Protein AF-A0A2D4J1M8-F1 (afdb_monomer)

Structure (mmCIF, N/CA/C/O backbone):
data_AF-A0A2D4J1M8-F1
#
_entry.id   AF-A0A2D4J1M8-F1
#
loop_
_atom_site.group_PDB
_atom_site.id
_atom_site.type_symbol
_atom_site.label_atom_id
_atom_site.label_alt_id
_atom_site.label_comp_id
_atom_site.label_asym_id
_atom_site.label_entity_id
_atom_site.label_seq_id
_atom_site.pdbx_PDB_ins_code
_atom_site.Cartn_x
_atom_site.Cartn_y
_atom_site.Cartn_z
_atom_site.occupancy
_atom_site.B_iso_or_equiv
_atom_site.auth_seq_id
_atom_site.auth_comp_id
_atom_site.auth_asym_id
_atom_site.auth_atom_id
_atom_site.pdbx_PDB_model_num
ATOM 1 N N . GLY A 1 1 ? 3.466 48.819 -13.605 1.00 34.47 1 GLY A N 1
ATOM 2 C CA . GLY A 1 1 ? 2.542 48.095 -14.494 1.00 34.47 1 GLY A CA 1
ATOM 3 C C . GLY A 1 1 ? 2.835 46.611 -14.423 1.00 34.47 1 GLY A C 1
ATOM 4 O O . GLY A 1 1 ? 3.969 46.260 -14.691 1.00 34.47 1 GLY A O 1
ATOM 5 N N . LYS A 1 2 ? 1.827 45.821 -14.007 1.00 29.53 2 LYS A N 1
ATOM 6 C CA . LYS A 1 2 ? 1.546 44.382 -14.266 1.00 29.53 2 LYS A CA 1
ATOM 7 C C . LYS A 1 2 ? 2.768 43.434 -14.252 1.00 29.53 2 LYS A C 1
ATOM 9 O O . LYS A 1 2 ? 3.509 43.402 -15.216 1.00 29.53 2 LYS A O 1
ATOM 14 N N . SER A 1 3 ? 3.099 42.701 -13.181 1.00 32.59 3 SER A N 1
ATOM 15 C CA . SER A 1 3 ? 2.420 41.513 -12.610 1.00 32.59 3 SER A CA 1
ATOM 16 C C . SER A 1 3 ? 1.775 40.600 -13.662 1.00 32.59 3 SER A C 1
ATOM 18 O O . SER A 1 3 ? 0.668 40.877 -14.123 1.00 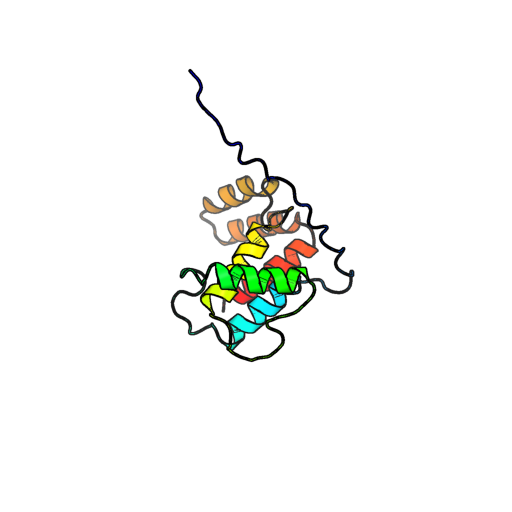32.59 3 SER A O 1
ATOM 20 N N . GLN A 1 4 ? 2.464 39.513 -14.026 1.00 37.06 4 GLN A N 1
ATOM 21 C CA . GLN A 1 4 ? 1.886 38.377 -14.746 1.00 37.06 4 GLN A CA 1
ATOM 22 C C . GLN A 1 4 ? 1.989 37.128 -13.871 1.00 37.06 4 GLN A C 1
ATOM 24 O O . GLN A 1 4 ? 3.067 36.620 -13.581 1.00 37.06 4 GLN A O 1
ATOM 29 N N . ARG A 1 5 ? 0.807 36.700 -13.424 1.00 35.41 5 ARG A N 1
ATOM 30 C CA . ARG A 1 5 ? 0.499 35.371 -12.911 1.00 35.41 5 ARG A CA 1
ATOM 31 C C . ARG A 1 5 ? 0.541 34.400 -14.087 1.00 35.41 5 ARG A C 1
ATOM 33 O O . ARG A 1 5 ? -0.064 34.683 -15.118 1.00 35.41 5 ARG A O 1
ATOM 40 N N . THR A 1 6 ? 1.171 33.252 -13.907 1.00 34.47 6 THR A N 1
ATOM 41 C CA . THR A 1 6 ? 0.879 32.059 -14.705 1.00 34.47 6 THR A CA 1
ATOM 42 C C . THR A 1 6 ? 0.251 31.039 -13.771 1.00 34.47 6 THR A C 1
ATOM 44 O O . THR A 1 6 ? 0.919 30.474 -12.907 1.00 34.47 6 THR A O 1
ATOM 47 N N . ASP A 1 7 ? -1.066 30.900 -13.916 1.00 27.80 7 ASP A N 1
ATOM 48 C CA . ASP A 1 7 ? -1.924 29.924 -13.253 1.00 27.80 7 ASP A CA 1
ATOM 49 C C . ASP A 1 7 ? -1.462 28.495 -13.560 1.00 27.80 7 ASP A C 1
ATOM 51 O O . ASP A 1 7 ? -1.466 28.057 -14.711 1.00 27.80 7 ASP A O 1
ATOM 55 N N . CYS A 1 8 ? -1.116 27.739 -12.518 1.00 30.27 8 CYS A N 1
ATOM 56 C CA . CYS A 1 8 ? -0.999 26.288 -12.594 1.00 30.27 8 CYS A CA 1
ATOM 57 C C . CYS A 1 8 ? -2.394 25.687 -12.372 1.00 30.27 8 CYS A C 1
ATOM 59 O O . CYS A 1 8 ? -2.761 25.299 -11.266 1.00 30.27 8 CYS A O 1
ATOM 61 N N . SER A 1 9 ? -3.199 25.673 -13.433 1.00 35.75 9 SER A N 1
ATOM 62 C CA . SER A 1 9 ? -4.500 25.004 -13.478 1.00 35.75 9 SER A CA 1
ATOM 63 C C . SER A 1 9 ? -4.395 23.774 -14.373 1.00 35.75 9 SER A C 1
ATOM 65 O O . SER A 1 9 ? -4.684 23.830 -15.564 1.00 35.75 9 SER A O 1
ATOM 67 N N . LEU A 1 10 ? -3.941 22.660 -13.799 1.00 40.09 10 LEU A N 1
ATOM 68 C CA . LEU A 1 10 ? -4.111 21.319 -14.366 1.00 40.09 10 LEU A CA 1
ATOM 69 C C . LEU A 1 10 ? -4.428 20.327 -13.237 1.00 40.09 10 LEU A C 1
ATOM 71 O O . LEU A 1 10 ? -3.807 19.280 -13.091 1.00 40.09 10 LEU A O 1
ATOM 75 N N . ALA A 1 11 ? -5.422 20.674 -12.419 1.00 40.78 11 ALA A N 1
ATOM 76 C CA . ALA A 1 11 ? -6.222 19.671 -11.734 1.00 40.78 11 ALA A CA 1
ATOM 77 C C . ALA A 1 11 ? -7.272 19.147 -12.725 1.00 40.78 11 ALA A C 1
ATOM 79 O O . ALA A 1 11 ? -7.838 19.919 -13.496 1.00 40.78 11 ALA A O 1
ATOM 80 N N . SER A 1 12 ? -7.564 17.847 -12.658 1.00 45.19 12 SER A N 1
ATOM 81 C CA . SER A 1 12 ? -8.565 17.130 -13.463 1.00 45.19 12 SER A CA 1
ATOM 82 C C . SER A 1 12 ? -8.070 16.572 -14.803 1.00 45.19 12 SER A C 1
ATOM 84 O O . SER A 1 12 ? -8.456 17.003 -15.889 1.00 45.19 12 SER A O 1
ATOM 86 N N . ARG A 1 13 ? -7.291 15.488 -14.734 1.00 42.75 13 ARG A N 1
ATOM 87 C CA . ARG A 1 13 ? -7.398 14.423 -15.737 1.00 42.75 13 ARG A CA 1
ATOM 88 C C . ARG A 1 13 ? -7.854 13.144 -15.053 1.00 42.75 13 ARG A C 1
ATOM 90 O O . ARG A 1 13 ? -7.069 12.408 -14.474 1.00 42.75 13 ARG A O 1
ATOM 97 N N . ARG A 1 14 ? -9.175 12.959 -15.117 1.00 51.41 14 ARG A N 1
ATOM 98 C CA . ARG A 1 14 ? -9.907 11.708 -14.912 1.00 51.41 14 ARG A CA 1
ATOM 99 C C . ARG A 1 14 ? -9.124 10.531 -15.503 1.00 51.41 14 ARG A C 1
ATOM 101 O O . ARG A 1 14 ? -9.015 10.437 -16.723 1.00 51.41 14 ARG A O 1
ATOM 108 N N . SER A 1 15 ? -8.667 9.610 -14.666 1.00 38.56 15 SER A N 1
ATOM 109 C CA . SER A 1 15 ? -8.546 8.213 -15.065 1.00 38.56 15 SER A CA 1
ATOM 110 C C . SER A 1 15 ? -9.803 7.516 -14.566 1.00 38.56 15 SER A C 1
ATOM 112 O O . SER A 1 15 ? -10.027 7.342 -13.372 1.00 38.56 15 SER A O 1
ATOM 114 N N . SER A 1 16 ? -10.685 7.177 -15.503 1.00 40.81 16 SER A N 1
ATOM 115 C CA . SER A 1 16 ? -11.698 6.162 -15.262 1.00 40.81 16 SER A CA 1
ATOM 116 C C . SER A 1 16 ? -10.955 4.909 -14.817 1.00 40.81 16 SER A C 1
ATOM 118 O O . SER A 1 16 ? -10.359 4.224 -15.647 1.00 40.81 16 SER A O 1
ATOM 120 N N . ILE A 1 17 ? -10.955 4.636 -13.511 1.00 49.81 17 ILE A N 1
ATOM 121 C CA . ILE A 1 17 ? -10.682 3.308 -12.977 1.00 49.81 17 ILE A CA 1
ATOM 122 C C . ILE A 1 17 ? -11.607 2.387 -13.766 1.00 49.81 17 ILE A C 1
ATOM 124 O O . ILE A 1 17 ? -12.834 2.453 -13.640 1.00 49.81 17 ILE A O 1
ATOM 128 N N . ARG A 1 18 ? -11.026 1.606 -14.686 1.00 41.59 18 ARG A N 1
ATOM 129 C CA . ARG A 1 18 ? -11.746 0.518 -15.339 1.00 41.59 18 ARG A CA 1
ATOM 130 C C . ARG A 1 18 ? -12.340 -0.291 -14.201 1.00 41.59 18 ARG A C 1
ATOM 132 O O . ARG A 1 18 ? -11.608 -0.672 -13.289 1.00 41.59 18 ARG A O 1
ATOM 139 N N . LYS A 1 19 ? -13.664 -0.471 -14.228 1.00 41.28 19 LYS A N 1
ATOM 140 C CA . LYS A 1 19 ? -14.368 -1.395 -13.339 1.00 41.28 19 LYS A CA 1
ATOM 141 C C . LYS A 1 19 ? -13.545 -2.676 -13.329 1.00 41.28 19 LYS A C 1
ATOM 143 O O . LYS A 1 19 ? -13.437 -3.319 -14.368 1.00 41.28 19 LYS A O 1
ATOM 148 N N . GLN A 1 20 ? -12.900 -2.957 -12.199 1.00 49.47 20 GLN A N 1
ATOM 149 C CA . GLN A 1 20 ? -12.258 -4.238 -11.967 1.00 49.47 20 GLN A CA 1
ATOM 150 C C . GLN A 1 20 ? -13.295 -5.296 -12.329 1.00 49.47 20 GLN A C 1
ATOM 152 O O . GLN A 1 20 ? -14.404 -5.263 -11.783 1.00 49.47 20 GLN A O 1
ATOM 157 N N . ASP A 1 21 ? -12.964 -6.182 -13.267 1.00 40.28 21 ASP A N 1
ATOM 158 C CA . ASP A 1 21 ? -13.748 -7.392 -13.450 1.00 40.28 21 ASP A CA 1
ATOM 159 C C . ASP A 1 21 ? -13.885 -8.035 -12.074 1.00 40.28 21 ASP A C 1
ATOM 161 O O . ASP A 1 21 ? -12.906 -8.244 -11.350 1.00 40.28 21 ASP A O 1
ATOM 165 N N . SER A 1 22 ? -15.131 -8.278 -11.689 1.00 46.78 22 SER A N 1
ATOM 166 C CA . SER A 1 22 ? -15.582 -8.689 -10.361 1.00 46.78 22 SER A CA 1
ATOM 167 C C . SER A 1 22 ? -15.056 -10.060 -9.901 1.00 46.78 22 SER A C 1
ATOM 169 O O . SER A 1 22 ? -15.607 -10.644 -8.971 1.00 46.78 22 SER A O 1
ATOM 171 N N . SER A 1 23 ? -14.019 -10.597 -10.548 1.00 51.56 23 SER A N 1
ATOM 172 C CA . SER A 1 23 ? -13.361 -11.862 -10.226 1.00 51.56 23 SER A CA 1
ATOM 173 C C . SER A 1 23 ? -12.143 -11.700 -9.309 1.00 51.56 23 SER A C 1
ATOM 175 O O . SER A 1 23 ? -11.843 -12.620 -8.552 1.00 51.56 23 SER A O 1
ATOM 177 N N . HIS A 1 24 ? -11.451 -10.554 -9.327 1.00 57.78 24 HIS A N 1
ATOM 178 C CA . HIS A 1 24 ? -10.227 -10.358 -8.540 1.00 57.78 24 HIS A CA 1
ATOM 179 C C . HIS A 1 24 ? -10.504 -9.500 -7.308 1.00 57.78 24 HIS A C 1
ATOM 181 O O . HIS A 1 24 ? -10.771 -8.305 -7.398 1.00 57.78 24 HIS A O 1
ATOM 187 N N . THR A 1 25 ? -10.443 -10.127 -6.132 1.00 83.75 25 THR A N 1
ATOM 188 C CA . THR A 1 25 ? -10.753 -9.447 -4.862 1.00 83.75 25 THR A CA 1
ATOM 189 C C . THR A 1 25 ? -9.605 -8.551 -4.375 1.00 83.75 25 THR A C 1
ATOM 191 O O . THR A 1 25 ? -9.815 -7.682 -3.531 1.00 83.75 25 THR A O 1
ATOM 194 N N . ILE A 1 26 ? -8.396 -8.744 -4.912 1.00 94.31 26 ILE A N 1
ATOM 195 C CA . ILE A 1 26 ? -7.200 -7.945 -4.627 1.00 94.31 26 ILE A CA 1
ATOM 196 C C . ILE A 1 26 ? -6.790 -7.233 -5.930 1.00 94.31 26 ILE A C 1
ATOM 198 O O . ILE A 1 26 ? -6.775 -7.868 -6.983 1.00 94.31 26 ILE A O 1
ATOM 202 N N . PRO A 1 27 ? -6.502 -5.921 -5.904 1.00 95.19 27 PRO A N 1
ATOM 203 C CA . PRO A 1 27 ? -6.002 -5.196 -7.071 1.00 95.19 27 PRO A CA 1
ATOM 204 C C . PRO A 1 27 ? -4.652 -5.728 -7.558 1.00 95.19 27 PRO A C 1
ATOM 206 O O . PRO A 1 27 ? -3.756 -5.942 -6.747 1.00 95.19 27 PRO A O 1
ATOM 209 N N . LEU A 1 28 ? -4.479 -5.843 -8.879 1.00 95.44 28 LEU A N 1
ATOM 210 C CA . LEU A 1 28 ? -3.253 -6.364 -9.503 1.00 95.44 28 LEU A CA 1
ATOM 211 C C . LEU A 1 28 ? -1.984 -5.640 -9.025 1.00 95.44 28 LEU A C 1
ATOM 213 O O . LEU A 1 28 ? -0.997 -6.287 -8.706 1.00 9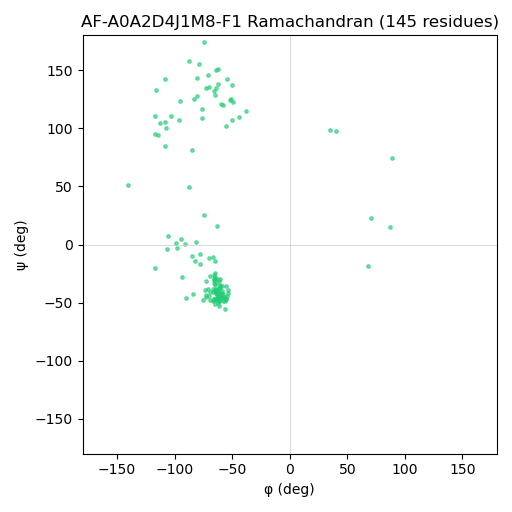5.44 28 LEU A O 1
ATOM 217 N N . VAL A 1 29 ? -2.027 -4.308 -8.892 1.00 97.06 29 VAL A N 1
ATOM 218 C CA . VAL A 1 29 ? -0.903 -3.508 -8.362 1.00 97.06 29 VAL A CA 1
ATOM 219 C C . VAL A 1 29 ? -0.508 -3.961 -6.956 1.00 97.06 29 VAL A C 1
ATOM 221 O O . VAL A 1 29 ? 0.669 -4.084 -6.641 1.00 97.06 29 VAL A O 1
ATOM 224 N N . VAL A 1 30 ? -1.501 -4.227 -6.103 1.00 97.75 30 VAL A N 1
ATOM 225 C CA . VAL A 1 30 ? -1.274 -4.665 -4.722 1.00 97.75 30 VAL A CA 1
ATOM 226 C C . VAL A 1 30 ? -0.704 -6.077 -4.710 1.00 97.75 30 VAL A C 1
ATOM 228 O O . VAL A 1 30 ? 0.288 -6.320 -4.031 1.00 97.75 30 VAL A O 1
ATOM 231 N N . GLU A 1 31 ? -1.307 -6.988 -5.471 1.00 96.94 31 GLU A N 1
ATOM 232 C CA . GLU A 1 31 ? -0.879 -8.384 -5.563 1.00 96.94 31 GLU A CA 1
ATOM 233 C C . GLU A 1 31 ? 0.542 -8.514 -6.118 1.00 96.94 31 GLU A C 1
ATOM 235 O O . GLU A 1 31 ? 1.395 -9.121 -5.472 1.00 96.94 31 GLU A O 1
ATOM 240 N N . SER A 1 32 ? 0.832 -7.908 -7.271 1.00 96.75 32 SER A N 1
ATOM 241 C CA . SER A 1 32 ? 2.133 -8.046 -7.926 1.00 96.75 32 SER A CA 1
ATOM 242 C C . SER A 1 32 ? 3.253 -7.344 -7.165 1.00 96.75 32 SER A C 1
ATOM 244 O O . SER A 1 32 ? 4.313 -7.947 -6.997 1.00 96.75 32 SER A O 1
ATOM 246 N N . CYS A 1 33 ? 3.034 -6.142 -6.613 1.00 97.50 33 CYS A N 1
ATOM 247 C CA . CYS A 1 33 ? 4.047 -5.495 -5.773 1.00 97.50 33 CYS A CA 1
ATOM 248 C C . CYS A 1 33 ? 4.332 -6.303 -4.499 1.00 97.50 33 CYS A C 1
ATOM 250 O O . CYS A 1 33 ? 5.496 -6.535 -4.183 1.00 97.50 33 CYS A O 1
ATOM 252 N N . ILE A 1 34 ? 3.299 -6.762 -3.779 1.00 97.38 34 ILE A N 1
ATOM 253 C CA . ILE A 1 34 ? 3.492 -7.563 -2.558 1.00 97.38 34 ILE A CA 1
ATOM 254 C C . ILE A 1 34 ? 4.185 -8.885 -2.882 1.00 97.38 34 ILE A C 1
ATOM 256 O O . ILE A 1 34 ? 5.157 -9.235 -2.220 1.00 97.38 34 ILE A O 1
ATOM 260 N N . ARG A 1 35 ? 3.742 -9.599 -3.923 1.00 96.00 35 ARG A N 1
ATOM 261 C CA . ARG A 1 35 ? 4.371 -10.851 -4.366 1.00 96.00 35 ARG A CA 1
ATOM 262 C C . ARG A 1 35 ? 5.855 -10.655 -4.661 1.00 96.00 35 ARG A C 1
ATOM 264 O O . ARG A 1 35 ? 6.661 -11.478 -4.237 1.00 96.00 35 ARG A O 1
ATOM 271 N N . PHE A 1 36 ? 6.203 -9.604 -5.399 1.00 96.62 36 PHE A N 1
ATOM 272 C CA . PHE A 1 36 ? 7.585 -9.334 -5.780 1.00 96.62 36 PHE A CA 1
ATOM 273 C C . PHE A 1 36 ? 8.444 -9.014 -4.553 1.00 96.62 36 PHE A C 1
ATOM 275 O O . PHE A 1 36 ? 9.488 -9.631 -4.343 1.00 96.62 36 PHE A O 1
ATOM 282 N N . ILE A 1 37 ? 7.961 -8.121 -3.685 1.00 96.12 37 ILE A N 1
ATOM 283 C CA . ILE A 1 37 ? 8.676 -7.731 -2.4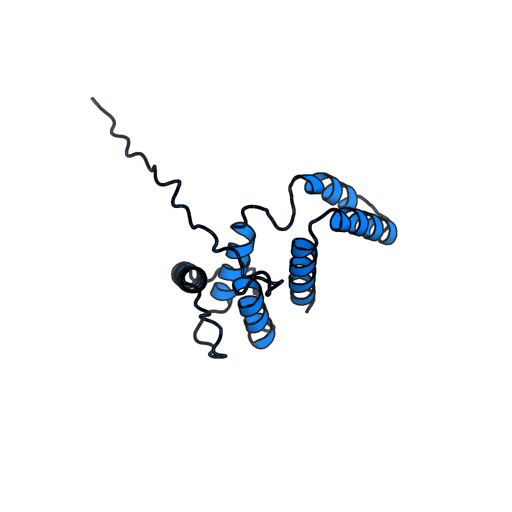69 1.00 96.12 37 ILE A CA 1
ATOM 284 C C . ILE A 1 37 ? 8.832 -8.918 -1.505 1.00 96.12 37 ILE A C 1
ATOM 286 O O . ILE A 1 37 ? 9.914 -9.119 -0.961 1.00 96.12 37 ILE A O 1
ATOM 290 N N . SER A 1 38 ? 7.803 -9.748 -1.324 1.00 95.06 38 SER A N 1
ATOM 291 C CA . SER A 1 38 ? 7.895 -10.952 -0.486 1.00 95.06 38 SER A CA 1
ATOM 292 C C . SER A 1 38 ? 8.944 -11.951 -0.974 1.00 95.06 38 SER A C 1
ATOM 294 O O . SER A 1 38 ? 9.497 -12.688 -0.164 1.00 95.06 38 SER A O 1
ATOM 296 N N . ARG A 1 39 ? 9.213 -12.016 -2.282 1.00 93.19 39 ARG A N 1
ATOM 297 C CA . ARG A 1 39 ? 10.218 -12.936 -2.836 1.00 93.19 39 ARG A CA 1
ATOM 298 C C . ARG A 1 39 ? 11.629 -12.371 -2.762 1.00 93.19 39 ARG A C 1
ATOM 300 O O . ARG A 1 39 ? 12.549 -13.100 -2.408 1.00 93.19 39 ARG A O 1
ATOM 307 N N . HIS A 1 40 ? 11.784 -11.091 -3.089 1.00 93.31 40 HIS A N 1
ATOM 308 C CA . HIS A 1 40 ? 13.095 -10.509 -3.396 1.00 93.31 40 HIS A CA 1
ATOM 309 C C . HIS A 1 40 ? 13.523 -9.403 -2.424 1.00 93.31 40 HIS A C 1
ATOM 311 O O . HIS A 1 40 ? 14.705 -9.094 -2.327 1.00 93.31 40 HIS A O 1
ATOM 317 N N . GLY A 1 41 ? 12.580 -8.802 -1.694 1.00 91.88 41 GLY A N 1
ATOM 318 C CA . GLY A 1 41 ? 12.789 -7.578 -0.916 1.00 91.88 41 GLY A CA 1
ATOM 319 C C . GLY A 1 41 ? 12.858 -7.750 0.603 1.00 91.88 41 GLY A C 1
ATOM 320 O O . GLY A 1 41 ? 13.121 -6.771 1.292 1.00 91.88 41 GLY A O 1
ATOM 321 N N . LEU A 1 42 ? 12.653 -8.953 1.156 1.00 89.75 42 LEU A N 1
ATOM 322 C CA . LEU A 1 42 ? 12.619 -9.150 2.620 1.00 89.75 42 LEU A CA 1
ATOM 323 C C . LEU A 1 42 ? 13.957 -8.858 3.319 1.00 89.75 42 LEU A C 1
ATOM 325 O O . LEU A 1 42 ? 13.972 -8.537 4.502 1.00 89.75 42 LEU A O 1
ATOM 329 N N . GLN A 1 43 ? 15.074 -8.966 2.597 1.00 90.38 43 GLN A N 1
ATOM 330 C CA . GLN A 1 43 ? 16.412 -8.628 3.103 1.00 90.38 43 GLN A CA 1
ATOM 331 C C . GLN A 1 43 ? 16.872 -7.224 2.672 1.00 90.38 43 GLN A C 1
ATOM 333 O O . GLN A 1 43 ? 17.990 -6.823 2.989 1.00 90.38 43 GLN A O 1
ATOM 338 N N . HIS A 1 44 ? 16.037 -6.475 1.940 1.00 94.31 44 HIS A N 1
ATOM 339 C CA . HIS A 1 44 ? 16.366 -5.126 1.479 1.00 94.31 44 HIS A CA 1
ATOM 340 C C . HIS A 1 44 ? 16.249 -4.133 2.637 1.00 94.31 44 HIS A C 1
ATOM 342 O O . HIS A 1 44 ? 15.170 -3.930 3.204 1.00 94.31 44 HIS A O 1
ATOM 348 N N . GLU A 1 45 ? 17.366 -3.511 3.013 1.00 94.81 45 GLU A N 1
ATOM 349 C CA . GLU A 1 45 ? 17.406 -2.624 4.171 1.00 94.81 45 GLU A CA 1
ATOM 350 C C . GLU A 1 45 ? 16.526 -1.388 3.959 1.00 94.81 45 GLU A C 1
ATOM 352 O O . GLU A 1 45 ? 16.656 -0.647 2.989 1.00 94.81 45 GLU A O 1
ATOM 357 N N . GLY A 1 46 ? 15.647 -1.113 4.924 1.00 94.94 46 GLY A N 1
ATOM 358 C CA . GLY A 1 46 ? 14.839 0.101 4.897 1.00 94.94 46 GLY A CA 1
ATOM 359 C C . GLY A 1 46 ? 13.761 0.100 3.816 1.00 94.94 46 GLY A C 1
ATOM 360 O O . GLY A 1 46 ? 13.282 1.179 3.462 1.00 94.94 46 GLY A O 1
ATOM 361 N N . ILE A 1 47 ? 13.335 -1.075 3.344 1.00 94.25 47 ILE A N 1
ATOM 362 C CA . ILE A 1 47 ? 12.186 -1.202 2.450 1.00 94.25 47 ILE A CA 1
ATOM 363 C C . ILE A 1 47 ? 10.965 -0.453 3.009 1.00 94.25 47 ILE A C 1
ATOM 365 O O . ILE A 1 47 ? 10.707 -0.436 4.213 1.00 94.25 47 ILE A O 1
ATOM 369 N N . PHE A 1 48 ? 10.253 0.257 2.131 1.00 96.25 48 PHE A N 1
ATOM 370 C CA . PHE A 1 48 ? 9.206 1.246 2.446 1.00 96.25 48 PHE A CA 1
ATOM 371 C C . PHE A 1 48 ? 9.658 2.547 3.128 1.00 96.25 48 PHE A C 1
ATOM 373 O O . PHE A 1 48 ? 8.921 3.535 3.023 1.00 96.25 48 PHE A O 1
ATOM 380 N N . ARG A 1 49 ? 10.843 2.609 3.746 1.00 96.81 49 ARG A N 1
ATOM 381 C CA . ARG A 1 49 ? 11.413 3.830 4.348 1.00 96.81 49 ARG A CA 1
ATOM 382 C C . ARG A 1 49 ? 12.259 4.621 3.351 1.00 96.81 49 ARG A C 1
ATOM 384 O O . ARG A 1 49 ? 12.107 5.839 3.272 1.00 96.81 49 ARG A O 1
ATOM 391 N N . VAL A 1 50 ? 13.130 3.947 2.604 1.00 97.19 5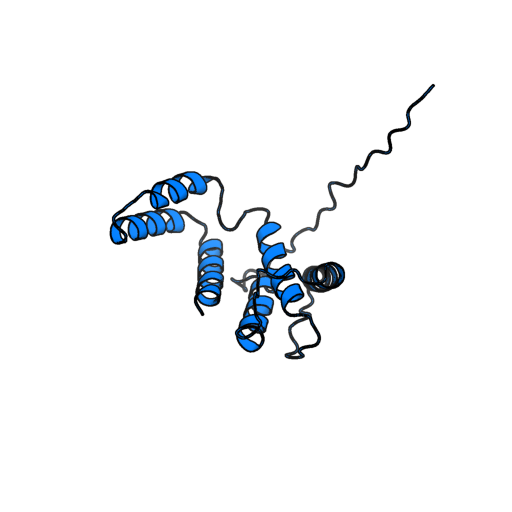0 VAL A N 1
ATOM 392 C CA . VAL A 1 50 ? 13.952 4.565 1.556 1.00 97.19 50 VAL A CA 1
ATOM 393 C C . VAL A 1 50 ? 13.059 4.938 0.363 1.00 97.19 50 VAL A C 1
ATOM 395 O O . VAL A 1 50 ? 12.008 4.332 0.120 1.00 97.19 50 VAL A O 1
ATOM 398 N N . SER A 1 51 ? 13.398 6.039 -0.310 1.00 96.12 51 SER A N 1
ATOM 399 C CA . SER A 1 51 ? 12.652 6.522 -1.477 1.00 96.12 51 SER A CA 1
ATOM 400 C C . SER A 1 51 ? 13.299 6.011 -2.754 1.00 96.12 51 SER A C 1
ATOM 402 O O . SER A 1 51 ? 14.464 6.312 -2.994 1.00 96.12 51 SER A O 1
ATOM 404 N N . GLY A 1 52 ? 12.523 5.308 -3.577 1.00 96.69 52 GLY A N 1
ATOM 405 C CA . GLY A 1 52 ? 12.940 4.917 -4.919 1.00 96.69 52 GLY A CA 1
ATOM 406 C C . GLY A 1 52 ? 12.929 6.071 -5.922 1.00 96.69 52 GLY A C 1
ATOM 407 O O . GLY A 1 52 ? 12.458 7.188 -5.645 1.00 96.69 52 GLY A O 1
ATOM 408 N N . SER A 1 53 ? 13.414 5.771 -7.124 1.00 97.62 53 SER A N 1
ATOM 409 C CA . SER A 1 53 ? 13.433 6.683 -8.265 1.00 97.62 53 SER A CA 1
ATOM 410 C C . SER A 1 53 ? 12.016 7.124 -8.634 1.00 97.62 53 SER A C 1
ATOM 412 O O . SER A 1 53 ? 11.158 6.315 -8.978 1.00 97.62 53 SER A O 1
ATOM 414 N N . GLN A 1 54 ? 11.750 8.434 -8.608 1.00 97.75 54 GLN A N 1
ATOM 415 C CA . GLN A 1 54 ? 10.425 8.953 -8.974 1.00 97.75 54 GLN A CA 1
ATOM 416 C C . GLN A 1 54 ? 10.076 8.695 -10.442 1.00 97.75 54 GLN A C 1
ATOM 418 O O . GLN A 1 54 ? 8.899 8.562 -10.767 1.00 97.75 54 GLN A O 1
ATOM 423 N N . VAL A 1 55 ? 11.076 8.632 -11.323 1.00 98.00 55 VAL A N 1
ATOM 424 C CA . VAL A 1 55 ? 10.862 8.290 -12.735 1.00 98.00 55 VAL A CA 1
ATOM 425 C C . VAL A 1 55 ? 10.353 6.853 -12.826 1.00 98.00 55 VAL A C 1
ATOM 427 O O . VAL A 1 55 ? 9.264 6.623 -13.339 1.00 98.00 55 VAL A O 1
ATOM 430 N N . GLU A 1 56 ? 11.055 5.919 -12.187 1.00 97.69 56 GLU A N 1
ATOM 431 C CA . GLU A 1 56 ? 10.713 4.497 -12.224 1.00 97.69 56 GLU A CA 1
ATOM 432 C C . GLU A 1 56 ? 9.383 4.183 -11.522 1.00 97.69 56 GLU A C 1
ATOM 434 O O . GLU A 1 56 ? 8.561 3.440 -12.054 1.00 97.69 56 GLU A O 1
ATOM 439 N N . VAL A 1 57 ? 9.105 4.815 -10.374 1.00 98.38 57 VAL A N 1
ATOM 440 C CA . VAL A 1 57 ? 7.799 4.715 -9.697 1.00 98.38 57 VAL A CA 1
ATOM 441 C C . VAL A 1 57 ? 6.660 5.102 -10.643 1.00 98.38 57 VAL A C 1
ATOM 443 O O . VAL A 1 57 ?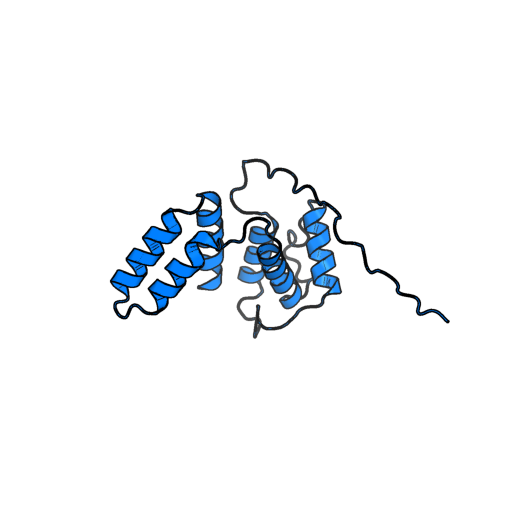 5.627 4.431 -10.684 1.00 98.38 57 VAL A O 1
ATOM 446 N N . ASN A 1 58 ? 6.828 6.188 -11.401 1.00 97.75 58 ASN A N 1
ATOM 447 C CA . ASN A 1 58 ? 5.813 6.628 -12.350 1.00 97.75 58 ASN A CA 1
ATOM 448 C C . ASN A 1 58 ? 5.716 5.689 -13.554 1.00 97.75 58 ASN A C 1
ATOM 450 O O . ASN A 1 58 ? 4.603 5.404 -13.989 1.00 97.75 58 ASN A O 1
ATOM 454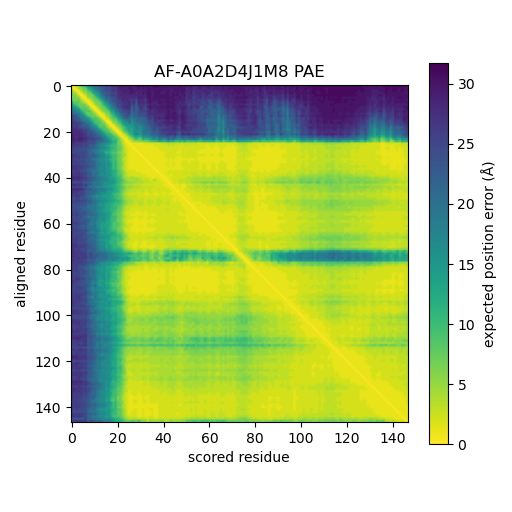 N N . ASP A 1 59 ? 6.832 5.172 -14.059 1.00 97.62 59 ASP A N 1
ATOM 455 C CA . ASP A 1 59 ? 6.842 4.245 -15.193 1.00 97.62 59 ASP A CA 1
ATOM 456 C C . ASP A 1 59 ? 6.119 2.933 -14.859 1.00 97.62 59 ASP A C 1
ATOM 458 O O . ASP A 1 59 ? 5.209 2.529 -15.593 1.00 97.62 59 ASP A O 1
ATOM 462 N N . ILE A 1 60 ? 6.427 2.331 -13.703 1.00 97.88 60 ILE A N 1
ATOM 463 C CA . ILE A 1 60 ? 5.761 1.118 -13.202 1.00 97.88 60 ILE A CA 1
ATOM 464 C C . ILE A 1 60 ? 4.267 1.388 -12.965 1.00 97.88 60 ILE A C 1
ATOM 466 O O . ILE A 1 60 ? 3.412 0.625 -13.418 1.00 97.88 60 ILE A O 1
ATOM 470 N N . LYS A 1 61 ? 3.919 2.499 -12.297 1.00 97.31 61 LYS A N 1
ATOM 471 C CA . LYS A 1 61 ? 2.517 2.902 -12.091 1.00 97.31 61 LYS A CA 1
ATOM 472 C C . LYS A 1 61 ? 1.771 3.024 -13.422 1.00 97.31 61 LYS A C 1
ATOM 474 O O . LYS A 1 61 ? 0.660 2.515 -13.551 1.00 97.31 61 LYS A O 1
ATOM 479 N N . ASN A 1 62 ? 2.358 3.713 -14.397 1.00 97.44 62 ASN A N 1
ATOM 480 C CA . ASN A 1 62 ? 1.725 3.958 -15.687 1.00 97.44 62 ASN A CA 1
ATOM 481 C C . ASN A 1 62 ? 1.526 2.649 -16.469 1.00 97.44 62 ASN A C 1
ATOM 483 O O . ASN A 1 62 ? 0.533 2.530 -17.183 1.00 97.44 62 ASN A O 1
ATOM 487 N N . ALA A 1 63 ? 2.426 1.668 -16.335 1.00 97.00 63 ALA A N 1
ATOM 488 C CA . ALA A 1 63 ? 2.240 0.330 -16.904 1.00 97.00 63 ALA A CA 1
ATOM 489 C C . ALA A 1 63 ? 1.006 -0.366 -16.315 1.00 97.00 63 ALA A C 1
ATOM 491 O O . ALA A 1 63 ? 0.116 -0.780 -17.062 1.00 97.00 63 ALA A O 1
ATOM 492 N N . PHE A 1 64 ? 0.869 -0.368 -14.987 1.00 97.00 64 PHE A N 1
ATOM 493 C CA . PHE A 1 64 ? -0.339 -0.881 -14.340 1.00 97.00 64 PHE A CA 1
ATOM 494 C C . PHE A 1 64 ? -1.617 -0.150 -14.785 1.00 97.00 64 PHE A C 1
ATOM 496 O O . PHE A 1 64 ? -2.642 -0.785 -15.026 1.00 97.00 64 PHE A O 1
ATOM 503 N N . GLU A 1 65 ? -1.573 1.175 -14.955 1.00 94.75 65 GLU A N 1
ATOM 504 C CA . GLU A 1 65 ? -2.718 1.961 -15.447 1.00 94.75 65 GLU A CA 1
ATOM 505 C C . GLU A 1 65 ? -3.098 1.641 -16.904 1.00 94.75 65 GLU A C 1
ATOM 507 O O . GLU A 1 65 ? -4.267 1.777 -17.278 1.00 94.75 65 GLU A O 1
ATOM 512 N N . ARG A 1 66 ? -2.145 1.175 -17.722 1.00 96.06 66 ARG A N 1
ATOM 513 C CA . ARG A 1 66 ? -2.403 0.650 -19.075 1.00 96.06 66 ARG A CA 1
ATOM 514 C C . ARG A 1 66 ? -2.964 -0.776 -19.074 1.00 96.06 66 ARG A C 1
ATOM 516 O O . ARG A 1 66 ? -3.424 -1.233 -20.119 1.00 96.06 66 ARG A O 1
ATOM 523 N N . GLY A 1 67 ? -3.004 -1.442 -17.920 1.00 92.12 67 GLY A N 1
ATOM 524 C CA . GLY A 1 67 ? -3.440 -2.834 -17.777 1.00 92.12 67 GLY A CA 1
ATOM 525 C C . GLY A 1 67 ? -2.321 -3.856 -17.983 1.00 92.12 67 GLY A C 1
ATOM 526 O O . GLY A 1 67 ? -2.609 -5.032 -18.187 1.00 92.12 67 GLY A O 1
ATOM 527 N N . GLU A 1 68 ? -1.064 -3.415 -17.952 1.00 94.75 68 GLU A N 1
ATOM 528 C CA . GLU A 1 68 ? 0.118 -4.278 -17.983 1.00 94.75 68 GLU A CA 1
ATOM 529 C C . GLU A 1 68 ? 0.497 -4.704 -16.551 1.00 94.75 68 GLU A C 1
ATOM 531 O O . GLU A 1 68 ? 0.161 -4.019 -15.583 1.00 94.75 68 GLU A O 1
ATOM 536 N N . ASP A 1 69 ? 1.230 -5.811 -16.407 1.00 95.25 69 ASP A N 1
ATOM 537 C CA . ASP A 1 69 ? 1.920 -6.163 -15.159 1.00 95.25 69 ASP A CA 1
ATOM 538 C C . ASP A 1 69 ? 3.440 -6.139 -15.394 1.00 95.25 69 ASP A C 1
ATOM 540 O O . ASP A 1 69 ? 4.002 -7.139 -15.853 1.00 95.25 69 ASP A O 1
ATOM 544 N N . PRO A 1 70 ? 4.121 -5.012 -15.105 1.00 94.50 70 PRO A N 1
ATOM 545 C CA . PRO A 1 70 ? 5.569 -4.897 -15.290 1.00 94.50 70 PRO A CA 1
ATOM 546 C C . PRO A 1 70 ? 6.367 -5.831 -14.366 1.00 94.50 70 PRO A C 1
ATOM 548 O O . PRO A 1 70 ? 7.548 -6.049 -14.603 1.00 94.50 70 PRO A O 1
ATOM 551 N N . LEU A 1 71 ? 5.737 -6.409 -13.336 1.00 95.31 71 LEU A N 1
ATOM 552 C CA . LEU A 1 71 ? 6.376 -7.291 -12.356 1.00 95.31 71 LEU A CA 1
ATOM 553 C C . LEU A 1 71 ? 6.008 -8.769 -12.572 1.00 95.31 71 LEU A C 1
ATOM 555 O O . LEU A 1 71 ? 6.305 -9.609 -11.717 1.00 95.31 71 LEU A O 1
ATOM 559 N N . ALA A 1 72 ? 5.310 -9.107 -13.663 1.00 91.69 72 ALA A N 1
ATOM 560 C CA . ALA A 1 72 ? 4.882 -10.478 -13.954 1.00 91.69 72 ALA A CA 1
ATOM 561 C C . ALA A 1 72 ? 6.071 -11.425 -14.172 1.00 91.69 72 ALA A C 1
ATOM 563 O O . ALA A 1 72 ? 6.033 -12.577 -13.732 1.00 91.69 72 ALA A O 1
ATOM 564 N N . GLY A 1 73 ? 7.126 -10.936 -14.829 1.00 82.56 73 GLY A N 1
ATOM 565 C CA . GLY A 1 73 ? 8.406 -11.629 -14.904 1.00 82.56 73 GLY A CA 1
ATOM 566 C C . GLY A 1 73 ? 9.114 -11.547 -13.556 1.00 82.56 73 GLY A C 1
ATOM 567 O O . GLY A 1 73 ? 9.186 -10.480 -12.962 1.00 82.56 73 GLY A O 1
ATOM 568 N N . ASP A 1 74 ? 9.673 -12.654 -13.072 1.00 73.69 74 ASP A N 1
ATOM 569 C CA . ASP A 1 74 ? 10.466 -12.689 -11.827 1.00 73.69 74 ASP A CA 1
ATOM 570 C C . ASP A 1 74 ? 11.870 -12.067 -12.017 1.00 73.69 74 ASP A C 1
ATOM 572 O O . ASP A 1 74 ? 12.829 -12.421 -11.334 1.00 73.69 74 ASP A O 1
ATOM 576 N N . GLN A 1 75 ? 11.995 -11.168 -12.995 1.00 77.94 75 GLN A N 1
ATOM 577 C CA . GLN A 1 75 ? 13.220 -10.478 -13.358 1.00 77.94 75 GLN A CA 1
ATOM 578 C C . GLN A 1 75 ? 13.422 -9.319 -12.384 1.00 77.94 75 GLN A C 1
ATOM 580 O O . GLN A 1 75 ? 12.530 -8.491 -12.201 1.00 77.94 75 GLN A O 1
ATOM 585 N N . ASN A 1 76 ? 14.598 -9.243 -11.764 1.00 75.81 76 ASN A N 1
ATOM 586 C CA . ASN A 1 76 ? 14.936 -8.180 -10.818 1.00 75.81 76 ASN A CA 1
ATOM 587 C C . ASN A 1 76 ? 15.518 -6.948 -11.522 1.00 75.81 76 ASN A C 1
ATOM 589 O O . ASN A 1 76 ? 16.582 -6.456 -11.154 1.00 75.81 76 ASN A O 1
ATOM 593 N N . ASP A 1 77 ? 14.820 -6.494 -12.563 1.00 83.94 77 ASP A N 1
ATOM 594 C CA . ASP A 1 77 ? 15.237 -5.365 -13.404 1.00 83.94 77 ASP A CA 1
ATOM 595 C C . ASP A 1 77 ? 14.801 -4.012 -12.814 1.00 83.94 77 ASP A C 1
ATOM 597 O O . ASP A 1 77 ? 15.221 -2.961 -13.296 1.00 83.94 77 ASP A O 1
ATOM 601 N N . HIS A 1 78 ? 13.966 -4.045 -11.772 1.00 89.25 78 HIS A N 1
ATOM 602 C CA . HIS A 1 78 ? 13.405 -2.875 -11.110 1.00 89.25 78 HIS A CA 1
ATOM 603 C C . HIS A 1 78 ? 14.002 -2.652 -9.723 1.00 89.25 78 HIS A C 1
ATOM 605 O O . HIS A 1 78 ? 14.206 -3.596 -8.958 1.00 89.25 78 HIS A O 1
ATOM 611 N N . ASP A 1 79 ? 14.217 -1.387 -9.368 1.00 92.69 79 ASP A N 1
ATOM 612 C CA . ASP A 1 79 ? 14.660 -1.012 -8.027 1.00 92.69 79 ASP A CA 1
ATOM 613 C C . ASP A 1 79 ? 13.586 -1.324 -6.965 1.00 92.69 79 ASP A C 1
ATOM 615 O O . ASP A 1 79 ? 12.409 -0.961 -7.091 1.00 92.69 79 ASP A O 1
ATOM 619 N N . MET A 1 80 ? 13.999 -1.968 -5.870 1.00 96.00 80 MET A N 1
ATOM 620 C CA . MET A 1 80 ? 13.094 -2.426 -4.812 1.00 96.00 80 MET A CA 1
ATOM 621 C C . MET A 1 80 ? 12.372 -1.262 -4.120 1.00 96.00 80 MET A C 1
ATOM 623 O O . MET A 1 80 ? 11.172 -1.346 -3.830 1.00 96.00 80 MET A O 1
ATOM 627 N N . ASP A 1 81 ? 13.074 -0.149 -3.891 1.00 97.88 81 ASP A N 1
ATOM 628 C CA . ASP A 1 81 ? 12.498 1.038 -3.255 1.00 97.88 81 ASP A CA 1
ATOM 629 C C . ASP A 1 81 ? 11.473 1.731 -4.165 1.00 97.88 81 ASP A C 1
ATOM 631 O O . ASP A 1 81 ? 10.507 2.341 -3.684 1.00 97.88 81 ASP A O 1
ATOM 635 N N . SER A 1 82 ? 11.630 1.585 -5.481 1.00 98.00 82 SER A N 1
ATOM 636 C CA . SER A 1 82 ? 10.687 2.058 -6.495 1.00 98.00 82 SER A CA 1
ATOM 637 C C . SER A 1 82 ? 9.420 1.199 -6.524 1.00 98.00 82 SER A C 1
ATOM 639 O O . SER A 1 82 ? 8.317 1.749 -6.474 1.00 98.00 82 SER A O 1
AT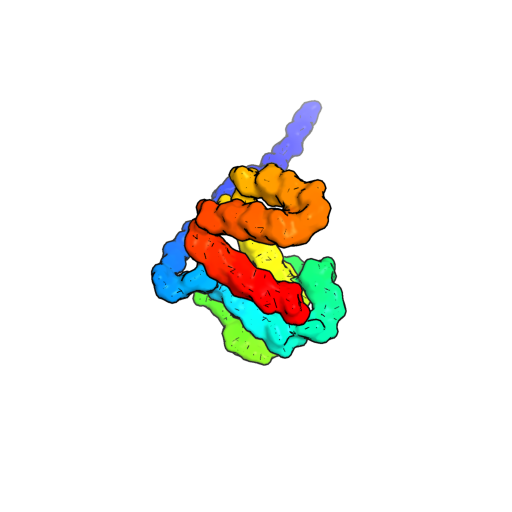OM 641 N N . ILE A 1 83 ? 9.530 -0.133 -6.457 1.00 97.75 83 ILE A N 1
ATOM 642 C CA . ILE A 1 83 ? 8.366 -1.036 -6.317 1.00 97.75 83 ILE A CA 1
ATOM 643 C C . ILE A 1 83 ? 7.607 -0.752 -5.009 1.00 97.75 83 ILE A C 1
ATOM 645 O O . ILE A 1 83 ? 6.380 -0.603 -5.006 1.00 97.75 83 ILE A O 1
ATOM 649 N N . ALA A 1 84 ? 8.326 -0.598 -3.893 1.00 98.12 84 ALA A N 1
ATOM 650 C CA . ALA A 1 84 ? 7.739 -0.193 -2.616 1.00 98.12 84 ALA A CA 1
ATOM 651 C C . ALA A 1 84 ? 7.060 1.189 -2.712 1.00 98.12 84 ALA A C 1
ATOM 653 O O . ALA A 1 84 ? 6.002 1.425 -2.117 1.00 98.12 84 ALA A O 1
ATOM 654 N N . GLY A 1 85 ? 7.649 2.108 -3.482 1.00 98.38 85 GLY A N 1
ATOM 655 C CA . GLY A 1 85 ? 7.083 3.408 -3.830 1.00 98.38 85 GLY A CA 1
ATOM 656 C C . GLY A 1 85 ? 5.741 3.305 -4.554 1.00 98.38 85 GLY A C 1
ATOM 657 O O . GLY A 1 85 ? 4.797 3.999 -4.172 1.00 98.38 85 GLY A O 1
ATOM 658 N N . VAL A 1 86 ? 5.626 2.409 -5.535 1.00 98.50 86 VAL A N 1
ATOM 659 C CA . VAL A 1 86 ? 4.387 2.157 -6.290 1.00 98.50 86 VAL A CA 1
ATOM 660 C C . VAL A 1 86 ? 3.281 1.639 -5.377 1.00 98.50 86 VAL A C 1
ATOM 662 O O . VAL A 1 86 ? 2.173 2.177 -5.404 1.00 98.50 86 VAL A O 1
ATOM 665 N N . LEU A 1 87 ? 3.579 0.666 -4.507 1.00 98.31 87 LEU A N 1
ATOM 666 C CA . LEU A 1 87 ? 2.595 0.140 -3.555 1.00 98.31 87 LEU A CA 1
ATOM 667 C C . LEU A 1 87 ? 2.086 1.237 -2.603 1.00 98.31 87 LEU A C 1
ATOM 669 O O . LEU A 1 87 ? 0.878 1.381 -2.403 1.00 98.31 87 LEU A O 1
ATOM 673 N N . LYS A 1 88 ? 2.993 2.064 -2.060 1.00 98.00 88 LYS A N 1
ATOM 674 C CA . LYS A 1 88 ? 2.630 3.229 -1.228 1.00 98.00 88 LYS A CA 1
ATOM 675 C C . LYS A 1 88 ? 1.763 4.224 -2.003 1.00 98.00 88 LYS A C 1
ATOM 677 O O . LYS A 1 88 ? 0.769 4.730 -1.478 1.00 98.00 88 LYS A O 1
ATOM 682 N N . LEU A 1 89 ? 2.141 4.513 -3.247 1.00 97.56 89 LEU A N 1
ATOM 683 C CA . LEU A 1 89 ? 1.443 5.463 -4.106 1.00 97.56 89 LEU A CA 1
ATOM 684 C C . LEU A 1 89 ? 0.027 4.992 -4.440 1.00 97.56 89 LEU A C 1
ATOM 686 O O . LEU A 1 89 ? -0.889 5.812 -4.414 1.00 97.56 89 LEU A O 1
ATOM 690 N N . TYR A 1 90 ? -0.156 3.691 -4.679 1.00 97.62 90 TYR A N 1
ATOM 691 C CA . TYR A 1 90 ? -1.461 3.084 -4.922 1.00 97.62 90 TYR A CA 1
ATOM 692 C C . TYR A 1 90 ? -2.433 3.369 -3.771 1.00 97.62 90 TYR A C 1
ATOM 694 O O . TYR A 1 90 ? -3.481 3.974 -3.990 1.00 97.62 90 TYR A O 1
ATOM 702 N N . PHE A 1 91 ? -2.063 3.027 -2.530 1.00 97.38 91 PHE A N 1
ATOM 703 C CA . PHE A 1 91 ? -2.932 3.256 -1.368 1.00 97.38 91 PHE A CA 1
ATOM 704 C C . PHE A 1 91 ? -3.178 4.741 -1.087 1.00 97.38 91 PHE A C 1
ATOM 706 O O . PHE A 1 91 ? -4.282 5.113 -0.689 1.00 97.38 91 PHE A O 1
ATOM 713 N N . ARG A 1 92 ? -2.176 5.598 -1.320 1.00 96.75 92 ARG A N 1
ATOM 714 C CA . ARG A 1 92 ? -2.314 7.056 -1.185 1.00 96.75 92 ARG A CA 1
ATOM 715 C C . ARG A 1 92 ? -3.274 7.655 -2.218 1.00 96.75 92 ARG A C 1
ATOM 717 O O . ARG A 1 92 ? -3.879 8.686 -1.942 1.00 96.75 92 ARG A O 1
ATOM 724 N N . GLY A 1 93 ? -3.372 7.048 -3.399 1.00 94.69 93 GLY A N 1
ATOM 725 C CA . GLY A 1 93 ? -4.184 7.523 -4.521 1.00 94.69 93 GLY A CA 1
ATOM 726 C C . GLY A 1 93 ? -5.617 6.990 -4.563 1.00 94.69 93 GLY A C 1
ATOM 727 O O . GLY A 1 93 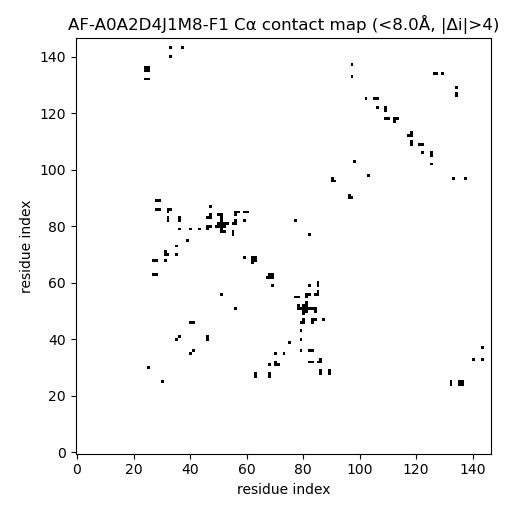? -6.343 7.335 -5.492 1.00 94.69 93 GLY A O 1
ATOM 728 N N . LEU A 1 94 ? -6.034 6.152 -3.608 1.00 93.38 94 LEU A N 1
ATOM 729 C CA . LEU A 1 94 ? -7.398 5.623 -3.567 1.00 93.38 94 LEU A CA 1
ATOM 730 C C . LEU A 1 94 ? -8.424 6.743 -3.342 1.00 93.38 94 LEU A C 1
ATOM 732 O O . LEU A 1 94 ? -8.274 7.553 -2.430 1.00 93.38 94 LEU A O 1
ATOM 736 N N . GLU A 1 95 ? -9.512 6.732 -4.120 1.00 91.25 95 GLU A N 1
ATOM 737 C CA . GLU A 1 95 ? -10.668 7.618 -3.902 1.00 91.25 95 GLU A CA 1
ATOM 738 C C . GLU A 1 95 ? -11.292 7.383 -2.518 1.00 91.25 95 GLU A C 1
ATOM 740 O O . GLU A 1 95 ? -11.611 8.326 -1.792 1.00 91.25 95 GLU A O 1
ATOM 745 N N . HIS A 1 96 ? -11.393 6.111 -2.128 1.00 89.50 96 HIS A N 1
ATOM 746 C CA . HIS A 1 96 ? -11.777 5.687 -0.789 1.00 89.50 96 HIS A CA 1
ATOM 747 C C . HIS A 1 96 ? -10.545 5.120 -0.074 1.00 89.50 96 HIS A C 1
ATOM 749 O O . HIS A 1 96 ? -10.109 4.015 -0.414 1.00 89.50 96 HIS A O 1
ATOM 755 N N . PRO A 1 97 ? -9.949 5.853 0.886 1.00 92.69 97 PRO A N 1
ATOM 756 C CA . PRO A 1 97 ? -8.731 5.411 1.548 1.00 92.69 97 PRO A CA 1
ATOM 757 C C . PRO A 1 97 ? -8.971 4.107 2.307 1.00 92.69 97 PRO A C 1
ATOM 759 O O . PRO A 1 97 ? -10.067 3.855 2.811 1.00 92.69 97 PRO A O 1
ATOM 762 N N . LEU A 1 98 ? -7.914 3.299 2.433 1.00 92.50 98 LEU A N 1
ATOM 763 C CA . LEU A 1 98 ? -7.986 2.013 3.127 1.00 92.50 98 LEU A CA 1
ATOM 764 C C . LEU A 1 98 ? -8.507 2.176 4.561 1.00 92.50 98 LEU A C 1
ATOM 766 O O . LEU A 1 98 ? -9.266 1.337 5.023 1.00 92.50 98 LEU A O 1
ATOM 770 N N . PHE A 1 99 ? -8.150 3.279 5.223 1.00 91.44 99 PHE A N 1
ATOM 771 C CA . PHE A 1 99 ? -8.719 3.710 6.497 1.00 91.44 99 PHE A CA 1
ATOM 772 C C . PHE A 1 99 ? -9.622 4.930 6.275 1.00 91.44 99 PHE A C 1
ATOM 774 O O . PHE A 1 99 ? -9.110 6.046 6.137 1.00 91.44 99 PHE A O 1
ATOM 781 N N . PRO A 1 100 ? -10.950 4.738 6.213 1.00 91.12 100 PRO A N 1
ATOM 782 C CA . PRO A 1 100 ? -11.891 5.834 6.032 1.00 91.12 100 PRO A CA 1
ATOM 783 C C . PRO A 1 100 ? -11.864 6.817 7.207 1.00 91.12 100 PRO A C 1
ATOM 785 O O . PRO A 1 100 ? -11.588 6.443 8.351 1.00 91.12 100 PRO A O 1
ATOM 788 N N . LYS A 1 101 ? -12.154 8.093 6.931 1.00 89.75 101 LYS A N 1
ATOM 789 C CA . LYS A 1 101 ? -12.113 9.163 7.946 1.00 89.75 101 LYS A CA 1
ATOM 790 C C . LYS A 1 101 ? -13.158 8.951 9.037 1.00 89.75 101 LYS A C 1
ATOM 792 O O . LYS A 1 101 ? -12.948 9.354 10.175 1.00 89.75 101 LYS A O 1
ATOM 797 N N . GLU A 1 102 ? -14.252 8.293 8.683 1.00 91.12 102 GLU A N 1
ATOM 798 C CA . GLU A 1 102 ? -15.395 7.996 9.536 1.00 91.12 102 GLU A CA 1
ATOM 799 C C . GLU A 1 102 ? -14.989 7.144 10.741 1.00 91.12 102 GLU A C 1
ATOM 801 O O . GLU A 1 102 ? -15.506 7.359 11.828 1.00 91.12 102 GLU A O 1
ATOM 806 N N . ILE A 1 103 ? -14.025 6.232 10.572 1.00 92.62 103 ILE A N 1
ATOM 807 C CA . ILE A 1 103 ? -13.539 5.365 11.656 1.00 92.62 103 ILE A CA 1
ATOM 808 C C . ILE A 1 103 ? -12.254 5.884 12.313 1.00 92.62 103 ILE A C 1
ATOM 810 O O . ILE A 1 103 ? -11.752 5.273 13.253 1.00 92.62 103 ILE A O 1
ATOM 814 N N . PHE A 1 104 ? -11.682 6.989 11.820 1.00 91.38 104 PHE A N 1
ATOM 815 C CA . PHE A 1 104 ? -10.383 7.479 12.284 1.00 91.38 104 PHE A CA 1
ATOM 816 C C . PHE A 1 104 ? -10.414 7.858 13.766 1.00 91.38 104 PHE A C 1
ATOM 818 O O . PHE A 1 104 ? -9.571 7.400 14.532 1.00 91.38 104 PHE A O 1
ATOM 825 N N . HIS A 1 105 ? -11.397 8.657 14.189 1.00 93.12 105 HIS A N 1
ATOM 826 C CA . HIS A 1 105 ? -11.507 9.076 15.589 1.00 93.12 105 HIS A CA 1
ATOM 827 C C . HIS A 1 105 ? -11.717 7.889 16.535 1.00 93.12 105 HIS A C 1
ATOM 829 O O . HIS A 1 105 ? -11.085 7.839 17.590 1.00 93.12 105 HIS A O 1
ATOM 835 N N . ASP A 1 106 ? -12.513 6.903 16.122 1.00 93.94 106 ASP A N 1
ATOM 836 C CA . ASP A 1 106 ? -12.741 5.689 16.906 1.00 93.94 106 ASP A CA 1
ATOM 837 C C . ASP A 1 106 ? -11.471 4.831 17.016 1.00 93.94 106 ASP A C 1
ATOM 839 O O . ASP A 1 106 ? -11.166 4.289 18.081 1.00 93.94 106 ASP A O 1
ATOM 843 N N . LEU A 1 107 ? -10.678 4.744 15.941 1.00 93.06 107 LEU A N 1
ATOM 844 C CA . LEU A 1 107 ? -9.375 4.078 15.965 1.00 93.06 107 LEU A CA 1
ATOM 845 C C . LEU A 1 107 ? -8.390 4.788 16.902 1.00 93.06 107 LEU A C 1
ATOM 847 O O . LEU A 1 107 ? -7.688 4.116 17.655 1.00 93.06 107 LEU A O 1
ATOM 851 N N . ILE A 1 108 ? -8.348 6.124 16.898 1.00 93.94 108 ILE A N 1
ATOM 852 C CA . ILE A 1 108 ? -7.489 6.894 17.811 1.00 93.94 108 ILE A CA 1
ATOM 853 C C . ILE A 1 108 ? -7.915 6.697 19.270 1.00 93.94 108 ILE A C 1
ATOM 855 O O . ILE A 1 108 ? -7.053 6.510 20.126 1.00 93.94 108 ILE A O 1
ATOM 859 N N . ALA A 1 109 ? -9.217 6.650 19.560 1.00 93.62 109 ALA A N 1
ATOM 860 C CA . ALA A 1 109 ? -9.714 6.348 20.904 1.00 93.62 109 ALA A CA 1
ATOM 861 C C . ALA A 1 109 ? -9.282 4.950 21.388 1.00 93.62 109 ALA A C 1
ATOM 863 O O . ALA A 1 109 ? -9.018 4.753 22.573 1.00 93.62 109 ALA A O 1
ATOM 864 N N . CYS A 1 110 ? -9.132 3.981 20.478 1.00 94.69 110 CYS A N 1
ATOM 865 C CA . CYS A 1 110 ? -8.594 2.667 20.829 1.00 94.69 110 CYS A CA 1
ATOM 866 C C . CYS A 1 110 ? -7.118 2.732 21.264 1.00 94.69 110 CYS A C 1
ATOM 868 O O . CYS A 1 110 ? -6.692 1.910 22.072 1.00 94.69 110 CYS A O 1
ATOM 870 N N . VAL A 1 111 ? -6.321 3.686 20.764 1.00 91.44 111 VAL A N 1
ATOM 871 C CA . VAL A 1 111 ? -4.885 3.803 21.097 1.00 91.44 111 VAL A CA 1
ATOM 872 C C . VAL A 1 111 ? -4.671 4.114 22.579 1.00 91.44 111 VAL A C 1
ATOM 874 O O . VAL A 1 111 ? -3.709 3.623 23.165 1.00 91.44 111 VAL A O 1
ATOM 877 N N . THR A 1 112 ? -5.580 4.870 23.197 1.00 92.12 112 THR A N 1
ATOM 878 C CA . THR A 1 112 ? -5.504 5.246 24.617 1.00 92.12 112 THR A CA 1
ATOM 879 C C . THR A 1 112 ? -6.003 4.154 25.567 1.00 92.12 112 THR A C 1
ATOM 881 O O . THR A 1 112 ? -6.054 4.381 26.770 1.00 92.12 112 THR A O 1
ATOM 884 N N . MET A 1 113 ? -6.412 2.987 25.056 1.00 95.06 113 MET A N 1
ATOM 885 C CA . MET A 1 113 ? -6.856 1.864 25.884 1.00 95.06 113 MET A CA 1
ATOM 886 C C . MET A 1 113 ? -5.666 1.041 26.394 1.00 95.06 113 MET A C 1
ATOM 888 O O . MET A 1 113 ? -4.883 0.515 25.593 1.00 95.06 113 MET A O 1
ATOM 892 N N . ASP A 1 114 ? -5.595 0.862 27.715 1.00 95.12 114 ASP A N 1
ATOM 893 C CA . ASP A 1 114 ? -4.539 0.088 28.384 1.00 95.12 114 ASP A CA 1
ATOM 894 C C . ASP A 1 114 ? -4.712 -1.427 28.192 1.00 95.12 114 ASP A C 1
ATOM 896 O O . ASP A 1 114 ? -3.747 -2.163 27.972 1.00 95.12 114 ASP A O 1
ATOM 900 N N . ASN A 1 115 ? -5.956 -1.915 28.241 1.00 97.06 115 ASN A N 1
ATOM 901 C CA . ASN A 1 115 ? -6.247 -3.335 28.088 1.00 97.06 115 ASN A CA 1
ATOM 902 C C . ASN A 1 115 ? -6.146 -3.757 26.612 1.00 97.06 115 ASN A C 1
ATOM 904 O O . ASN A 1 115 ? -7.014 -3.448 25.793 1.00 97.06 115 ASN A O 1
ATOM 908 N N . LEU A 1 116 ? -5.104 -4.530 26.283 1.00 95.31 116 LEU A N 1
ATOM 909 C CA . LEU A 1 116 ? -4.841 -5.020 24.925 1.00 95.31 116 LEU A CA 1
ATOM 910 C C . LEU A 1 116 ? -5.984 -5.861 24.340 1.00 95.31 116 LEU A C 1
ATOM 912 O O . LEU A 1 116 ? -6.241 -5.780 23.139 1.00 95.31 116 LEU A O 1
ATOM 916 N N . GLN A 1 117 ? -6.663 -6.662 25.165 1.00 96.38 117 GLN A N 1
ATOM 917 C CA . GLN A 1 117 ? -7.748 -7.535 24.710 1.00 96.38 117 GLN A CA 1
ATOM 918 C C . GLN A 1 117 ? -8.994 -6.723 24.369 1.00 96.38 117 GLN A C 1
ATOM 920 O O . GLN A 1 117 ? -9.584 -6.903 23.304 1.00 96.38 117 GLN A O 1
ATOM 925 N N . GLU A 1 118 ? -9.361 -5.775 25.231 1.00 95.88 118 GLU A N 1
ATOM 926 C CA . GLU A 1 118 ? -10.456 -4.845 24.949 1.00 95.88 118 GLU A CA 1
ATOM 927 C C . GLU A 1 118 ? -10.143 -3.996 23.718 1.00 95.88 118 GLU A C 1
ATOM 929 O O . GLU A 1 118 ? -10.969 -3.906 22.810 1.00 95.88 118 GLU A O 1
ATOM 934 N N . ARG A 1 119 ? -8.917 -3.468 23.619 1.00 97.06 119 ARG A N 1
ATOM 935 C CA . ARG A 1 119 ? -8.458 -2.713 22.450 1.00 97.06 119 ARG A CA 1
ATOM 936 C C . ARG A 1 119 ? -8.603 -3.517 21.158 1.00 97.06 119 ARG A C 1
ATOM 938 O O . ARG A 1 119 ? -9.152 -3.014 20.181 1.00 97.06 119 ARG A O 1
ATOM 945 N N . ALA A 1 120 ? -8.170 -4.778 21.151 1.00 95.69 120 ALA A N 1
ATOM 946 C CA . ALA A 1 120 ? -8.311 -5.659 19.993 1.00 95.69 120 ALA A CA 1
ATOM 947 C C . ALA A 1 120 ? -9.785 -5.925 19.635 1.00 95.69 120 ALA A C 1
ATOM 949 O O . ALA A 1 120 ? -10.147 -5.907 18.457 1.00 95.69 120 ALA A O 1
ATOM 950 N N . LEU A 1 121 ? -10.654 -6.129 20.632 1.00 96.25 121 LEU A N 1
ATOM 951 C CA . LEU A 1 121 ? -12.094 -6.304 20.421 1.00 96.25 121 LEU A CA 1
ATOM 952 C C . LEU A 1 121 ? -12.745 -5.050 19.823 1.00 96.25 121 LEU A C 1
ATOM 954 O O . LEU A 1 121 ? -13.568 -5.174 18.915 1.00 96.25 121 LEU A O 1
ATOM 958 N N . HIS A 1 122 ? -12.374 -3.859 20.294 1.00 95.81 122 HIS A N 1
ATOM 959 C CA . HIS A 1 122 ? -12.872 -2.592 19.758 1.00 95.81 122 HIS A CA 1
ATOM 960 C C . HIS A 1 122 ? -12.393 -2.349 18.326 1.00 95.81 122 HIS A C 1
ATOM 962 O O . HIS A 1 122 ? -13.225 -2.118 17.449 1.00 95.81 122 HIS A O 1
ATOM 968 N N . ILE A 1 123 ? -11.095 -2.519 18.052 1.00 95.75 123 ILE A N 1
ATOM 969 C CA . ILE A 1 123 ? -10.550 -2.423 16.689 1.00 95.75 123 ILE A CA 1
ATOM 970 C C . ILE A 1 123 ? -11.269 -3.408 15.763 1.00 95.75 123 ILE A C 1
ATOM 972 O O . ILE A 1 123 ? -11.710 -3.027 14.682 1.00 95.75 123 ILE A O 1
ATOM 976 N N . ARG A 1 124 ? -11.470 -4.661 16.192 1.00 95.31 124 ARG A N 1
ATOM 977 C CA . ARG A 1 124 ? -12.209 -5.657 15.403 1.00 95.31 124 ARG A CA 1
ATOM 978 C C . ARG A 1 124 ? -13.630 -5.192 15.086 1.00 95.31 124 ARG A C 1
ATOM 980 O O . ARG A 1 124 ? -14.053 -5.330 13.943 1.00 95.31 124 ARG A O 1
ATOM 987 N N . LYS A 1 125 ? -14.367 -4.656 16.064 1.00 95.56 125 LYS A N 1
ATOM 988 C CA . LYS A 1 125 ? -15.728 -4.134 15.847 1.00 95.56 125 LYS A CA 1
ATOM 989 C C . LYS A 1 125 ? -15.741 -3.005 14.816 1.00 95.56 125 LYS A C 1
ATOM 991 O O . LYS A 1 125 ? -16.607 -3.019 13.950 1.00 95.56 125 LYS A O 1
ATOM 996 N N . LEU A 1 126 ? -14.772 -2.089 14.876 1.00 95.31 126 LEU A N 1
ATOM 997 C CA . LEU A 1 126 ? -14.638 -0.993 13.912 1.00 95.31 126 LEU A CA 1
ATOM 998 C C . LEU A 1 126 ? -14.310 -1.502 12.512 1.00 95.31 126 LEU A C 1
ATOM 1000 O O . LEU A 1 126 ? -14.963 -1.115 11.555 1.00 95.31 126 LEU A O 1
ATOM 1004 N N . LEU A 1 127 ? -13.347 -2.415 12.376 1.00 94.31 127 LEU A N 1
ATOM 1005 C CA . LEU A 1 127 ? -12.995 -2.967 11.068 1.00 94.31 127 LEU A CA 1
ATOM 1006 C C . LEU A 1 127 ? -14.183 -3.694 10.421 1.00 94.31 127 LEU A C 1
ATOM 1008 O O . LEU A 1 127 ? -14.374 -3.593 9.214 1.00 94.31 127 LEU A O 1
ATOM 1012 N N . LEU A 1 128 ? -15.024 -4.373 11.206 1.00 94.12 128 LEU A N 1
ATOM 1013 C CA . LEU A 1 128 ? -16.212 -5.067 10.694 1.00 94.12 128 LEU A CA 1
ATOM 1014 C C . LEU A 1 128 ? -17.299 -4.135 10.124 1.00 94.12 128 LEU A C 1
ATOM 1016 O O . LEU A 1 128 ? -18.214 -4.638 9.476 1.00 94.12 128 LEU A O 1
ATOM 1020 N N . THR A 1 129 ? -17.212 -2.813 10.320 1.00 94.12 129 THR A N 1
ATOM 1021 C CA . THR A 1 129 ? -18.108 -1.846 9.657 1.00 94.12 129 THR A CA 1
ATOM 1022 C C . THR A 1 129 ? -17.658 -1.505 8.233 1.00 94.12 129 THR A C 1
ATOM 1024 O O . THR A 1 129 ? -18.431 -0.939 7.460 1.00 94.12 129 THR A O 1
ATOM 1027 N N . LEU A 1 130 ? -16.423 -1.860 7.864 1.00 92.75 130 LEU A N 1
ATOM 1028 C CA . LEU A 1 130 ? -15.852 -1.573 6.554 1.00 92.75 130 LEU A CA 1
ATOM 1029 C C . LEU A 1 130 ? -16.359 -2.542 5.474 1.00 92.75 130 LEU A C 1
ATOM 1031 O O . LEU A 1 130 ? -16.702 -3.692 5.768 1.00 92.75 130 LEU A O 1
ATOM 1035 N N . PRO A 1 131 ? -16.342 -2.133 4.190 1.00 92.69 131 PRO A N 1
ATOM 1036 C CA . PRO A 1 131 ? -16.675 -3.022 3.085 1.00 92.69 131 PRO A CA 1
ATOM 1037 C C . PRO A 1 131 ? -15.824 -4.299 3.085 1.00 92.69 131 PRO A C 1
ATOM 1039 O O . PRO A 1 131 ? -14.615 -4.268 3.328 1.00 92.69 131 PRO A O 1
ATOM 1042 N N . LYS A 1 132 ? -16.435 -5.433 2.717 1.00 91.75 132 LYS A N 1
ATOM 1043 C CA . LYS A 1 132 ? -15.747 -6.736 2.643 1.00 91.75 132 LYS A CA 1
ATOM 1044 C C . LYS A 1 132 ? -14.483 -6.684 1.776 1.00 91.75 132 LYS A C 1
ATOM 1046 O O . LYS A 1 132 ? -13.474 -7.281 2.139 1.00 91.75 132 LYS A O 1
ATOM 1051 N N . THR A 1 133 ? -14.519 -5.958 0.660 1.00 90.81 133 THR A N 1
ATOM 1052 C CA . THR A 1 133 ? -13.359 -5.776 -0.226 1.00 90.81 133 THR A CA 1
ATOM 1053 C C . THR A 1 133 ? -12.206 -5.076 0.495 1.00 90.81 133 THR A C 1
ATOM 1055 O O . THR A 1 133 ? -11.076 -5.554 0.441 1.00 90.81 133 THR A O 1
ATOM 1058 N N . THR A 1 134 ? -12.494 -4.013 1.252 1.00 92.75 134 THR A N 1
ATOM 1059 C CA . THR A 1 134 ? -11.506 -3.303 2.079 1.00 92.75 134 THR A CA 1
ATOM 1060 C C . THR A 1 134 ? -10.865 -4.240 3.096 1.00 92.75 134 THR A C 1
ATOM 1062 O O . THR A 1 134 ? -9.643 -4.286 3.201 1.00 92.75 134 THR A O 1
ATOM 1065 N N . LEU A 1 135 ? -11.671 -5.053 3.787 1.00 94.00 135 LEU A N 1
ATOM 1066 C CA . LEU A 1 135 ? -11.176 -6.039 4.751 1.00 94.00 135 LEU A CA 1
ATOM 1067 C C . LEU A 1 135 ? -10.255 -7.088 4.120 1.00 94.00 135 LEU A C 1
ATOM 1069 O O . LEU A 1 135 ? -9.277 -7.505 4.739 1.00 94.00 135 LEU A O 1
ATOM 1073 N N . ILE A 1 136 ? -10.543 -7.520 2.892 1.00 94.75 136 ILE A N 1
ATOM 1074 C CA . ILE A 1 136 ? -9.713 -8.503 2.187 1.00 94.75 136 ILE A CA 1
ATOM 1075 C C . ILE A 1 136 ? -8.368 -7.894 1.793 1.00 94.75 136 ILE A C 1
ATOM 1077 O O . ILE A 1 136 ? -7.336 -8.522 2.034 1.00 94.75 136 ILE A O 1
ATOM 1081 N N . VAL A 1 137 ? -8.369 -6.665 1.272 1.00 95.62 137 VAL A N 1
ATOM 1082 C CA . VAL A 1 137 ? -7.138 -5.932 0.948 1.00 95.62 137 VAL A CA 1
ATOM 1083 C C . VAL A 1 137 ? -6.318 -5.651 2.210 1.00 95.62 137 VAL A C 1
ATOM 1085 O O . VAL A 1 137 ? -5.118 -5.907 2.212 1.00 95.62 137 VAL A O 1
ATOM 1088 N N . MET A 1 138 ? -6.950 -5.216 3.308 1.00 95.75 138 MET A N 1
ATOM 1089 C CA . MET A 1 138 ? -6.283 -5.038 4.606 1.00 95.75 138 MET A CA 1
ATOM 1090 C C . MET A 1 138 ? -5.639 -6.332 5.099 1.00 95.75 138 MET A C 1
ATOM 1092 O O . MET A 1 138 ? -4.478 -6.327 5.494 1.00 95.75 138 MET A O 1
ATOM 1096 N N . ARG A 1 139 ? -6.374 -7.450 5.069 1.00 95.38 139 ARG A N 1
ATOM 1097 C CA . ARG A 1 139 ? -5.857 -8.750 5.514 1.00 95.38 139 ARG A CA 1
ATOM 1098 C C . ARG A 1 139 ? -4.647 -9.177 4.690 1.00 95.38 139 ARG A C 1
ATOM 1100 O O . ARG A 1 139 ? -3.686 -9.677 5.260 1.00 95.38 139 ARG A O 1
ATOM 1107 N N . TYR A 1 140 ? -4.700 -8.986 3.374 1.00 96.88 140 TYR A N 1
ATOM 1108 C CA . TYR A 1 140 ? -3.591 -9.309 2.482 1.00 96.88 140 TYR A CA 1
ATOM 1109 C C . TYR A 1 140 ? -2.368 -8.420 2.751 1.00 96.88 140 TYR A C 1
ATOM 1111 O O . TYR A 1 140 ? -1.267 -8.931 2.932 1.00 96.88 140 TYR A O 1
ATOM 1119 N N . LEU A 1 141 ? -2.578 -7.106 2.878 1.00 97.38 141 LEU A N 1
ATOM 1120 C CA . LEU A 1 141 ? -1.522 -6.141 3.184 1.00 97.38 141 LEU A CA 1
ATOM 1121 C C . LEU A 1 141 ? -0.866 -6.408 4.547 1.00 97.38 141 LEU A C 1
ATOM 1123 O O . LEU A 1 141 ? 0.355 -6.441 4.636 1.00 97.38 141 LEU A O 1
ATOM 1127 N N . PHE A 1 142 ? -1.645 -6.610 5.613 1.00 96.69 142 PHE A N 1
ATOM 1128 C CA . PHE A 1 142 ? -1.081 -6.813 6.952 1.00 96.69 142 PHE A CA 1
ATOM 1129 C C . PHE A 1 142 ? -0.425 -8.175 7.129 1.00 96.69 142 PHE A C 1
ATOM 1131 O O . PHE A 1 142 ? 0.564 -8.251 7.845 1.00 96.69 142 PHE A O 1
ATOM 1138 N N . ALA A 1 143 ? -0.909 -9.219 6.450 1.00 96.81 143 ALA A N 1
ATOM 1139 C CA . ALA A 1 143 ? -0.210 -10.503 6.418 1.00 96.81 143 ALA A CA 1
ATOM 1140 C C . ALA A 1 143 ? 1.165 -10.398 5.739 1.00 96.81 143 ALA A C 1
ATOM 1142 O O . ALA A 1 143 ? 2.072 -11.157 6.063 1.00 96.81 143 ALA A O 1
ATOM 1143 N N . PHE A 1 144 ? 1.318 -9.469 4.794 1.00 95.69 144 PHE A N 1
ATOM 1144 C CA . PHE A 1 144 ? 2.606 -9.149 4.193 1.00 95.69 144 PHE A CA 1
ATOM 1145 C C . PHE A 1 144 ? 3.499 -8.323 5.128 1.00 95.69 144 PHE A C 1
ATOM 1147 O O . PHE A 1 144 ? 4.649 -8.682 5.342 1.00 95.69 144 PHE A O 1
ATOM 1154 N N . LEU A 1 145 ? 2.967 -7.259 5.734 1.00 95.25 145 LEU A N 1
ATOM 1155 C CA . LEU A 1 145 ? 3.738 -6.377 6.622 1.00 95.25 145 LEU A CA 1
ATOM 1156 C C . LEU A 1 145 ? 4.137 -7.021 7.963 1.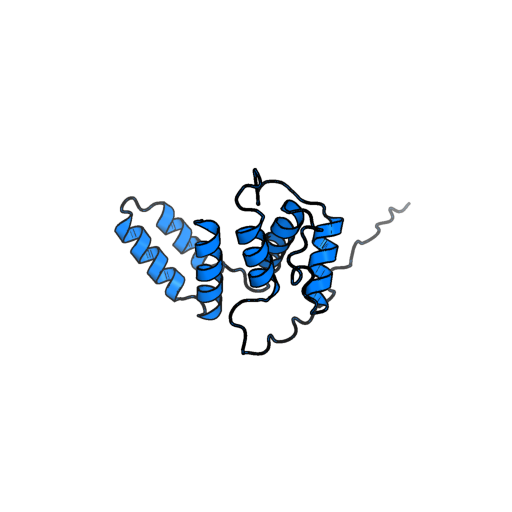00 95.25 145 LEU A C 1
ATOM 1158 O O . LEU A 1 145 ? 4.921 -6.430 8.699 1.00 95.25 145 LEU A O 1
ATOM 1162 N N . SER A 1 146 ? 3.581 -8.186 8.302 1.00 92.56 146 SER A N 1
ATOM 1163 C CA . SER A 1 146 ? 3.932 -8.952 9.503 1.00 92.56 146 SER A CA 1
ATOM 1164 C C . SER A 1 146 ? 4.987 -10.043 9.272 1.00 92.56 146 SER A C 1
ATOM 1166 O O . SER A 1 146 ? 5.182 -10.857 10.174 1.00 92.56 146 SER A O 1
ATOM 1168 N N . GLN A 1 147 ? 5.558 -10.135 8.064 1.00 87.88 147 GLN A N 1
ATOM 1169 C CA . GLN A 1 147 ? 6.614 -11.100 7.719 1.00 87.88 147 GLN A CA 1
ATOM 1170 C C . GLN A 1 147 ? 7.968 -10.706 8.310 1.00 87.88 147 GLN A C 1
ATOM 1172 O O . GLN A 1 147 ? 8.197 -9.494 8.520 1.00 87.88 147 GLN A O 1
#

Radius of gyration: 18.96 Å; Cα contacts (8 Å, |Δi|>4): 100; chains: 1; bounding box: 36×61×48 Å

InterPro domains:
  IPR000198 Rho GTPase-activating protein domain [PF00620] (27-146)
  IPR000198 Rho GTPase-activating protein domain [PS50238] (8-147)
  IPR000198 Rho GTPase-activating protein domain [SM00324] (24-147)
  IPR008936 Rho GTPase activation protein [G3DSA:1.10.555.10] (11-147)
  IPR008936 Rho GTPase activation protein [SSF48350] (17-146)
  IPR051627 SLIT-ROBO Rho GTPase-activating [PTHR14166] (19-146)

Mean predicted aligned error: 8.71 Å

Nearest PDB structures (foldseek):
  6gvc-assembly1_R  TM=9.107E-01  e=7.112E-06  Mus musculus
  5jd0-assembly2_B  TM=9.145E-01  e=4.831E-05  Homo sapiens
  5jcp-assembly2_A  TM=8.946E-01  e=7.396E-05  Homo sapiens
  3byi-assembly1_A  TM=9.269E-01  e=1.194E-04  Homo sapiens
  5jcp-assembly1_B  TM=8.948E-01  e=1.073E-04  Homo sapiens

pLDDT: mean 85.51, std 20.41, range [27.8, 98.5]

Sequence (147 aa):
GKSQRTDCSLASRRSSIRKQDSSHTIPLVVESCIRFISRHGLQHEGIFRVSGSQVEVNDIKNAFERGEDPLAGDQNDHDMDSIAGVLKLYFRGLEHPLFPKEIFHDLIACVTMDNLQERALHIRKLLLTLPKTTLIVMRYLFAFLSQ

Solvent-accessible surface area (backbone atoms only — not comparable to full-atom values): 9210 Å² total; per-residue (Å²): 134,82,90,80,85,82,83,90,81,80,81,86,81,84,74,78,76,70,78,70,66,94,81,61,76,58,57,66,66,56,51,42,40,50,55,50,37,70,74,72,37,79,84,45,83,54,66,72,72,51,82,36,55,69,66,56,22,49,53,54,47,51,34,47,75,72,72,45,67,86,63,74,55,94,66,84,84,64,60,66,32,15,46,39,43,35,48,52,48,52,58,72,65,40,94,72,42,91,74,48,75,89,52,43,65,62,53,55,58,40,69,77,45,85,52,65,66,61,30,52,53,51,52,51,57,56,56,69,73,50,56,71,58,54,52,50,42,49,52,55,52,50,63,56,74,69,107

Organism: NCBI:txid129467

Foldseek 3Di:
DDDDDDDPPDDDDDDPPDPPPPPDLEQLLLVLLLVLCLVPPPPPPCALNDADDPVLLVVCLVCVSVVHHPRPDNDPPDDRNSSSSNNVVVQVPDPAHLDHPVCVVQLVVLVPDPDPVVSVVSVVVSVVVDDPSSVVNVVSVVVSVVD

Secondary structure (DSSP, 8-state):
---------------------TT-SS-HHHHHHHHHHHHHTTTSTTTTTS---HHHHHHHHHHHHHT--TTSS----S-HHHHHHHHHHHHHT-SS-SS-GGGHHHHHHHHT-S-HHHHHHHHHHHHTTS-HHHHHHHHHHHHHHT-